Protein AF-A0A7C3USM9-F1 (afdb_monomer_lite)

Structure (mmCIF, N/CA/C/O backbone):
data_AF-A0A7C3USM9-F1
#
_entry.id   AF-A0A7C3USM9-F1
#
loop_
_atom_site.group_PDB
_atom_site.id
_atom_site.type_symbol
_atom_site.label_atom_id
_atom_site.label_alt_id
_atom_site.label_comp_id
_atom_site.label_asym_id
_atom_site.label_entity_id
_atom_site.label_seq_id
_atom_site.pdbx_PDB_ins_code
_atom_site.Cartn_x
_atom_site.Cartn_y
_atom_site.Cartn_z
_atom_site.occupancy
_atom_site.B_iso_or_equiv
_atom_site.auth_seq_id
_atom_site.auth_comp_id
_atom_site.auth_asym_id
_atom_site.auth_atom_id
_atom_site.pdbx_PDB_model_num
ATOM 1 N N . MET A 1 1 ? 14.809 -7.036 -10.851 1.00 53.78 1 MET A N 1
ATOM 2 C CA . MET A 1 1 ? 13.502 -6.504 -11.298 1.00 53.78 1 MET A CA 1
ATOM 3 C C . MET A 1 1 ? 12.469 -6.977 -10.294 1.00 53.78 1 MET A C 1
ATOM 5 O O . MET A 1 1 ? 12.294 -8.180 -10.164 1.00 53.78 1 MET A O 1
ATOM 9 N N . PHE A 1 2 ? 11.888 -6.070 -9.509 1.00 65.56 2 PHE A N 1
ATOM 10 C CA . PHE A 1 2 ? 10.925 -6.450 -8.473 1.00 65.56 2 PHE A CA 1
ATOM 11 C C . PHE A 1 2 ? 9.595 -6.821 -9.100 1.00 65.56 2 PHE A C 1
ATOM 13 O O . PHE A 1 2 ? 9.085 -6.108 -9.965 1.00 65.56 2 PHE A O 1
ATOM 20 N N . ASP A 1 3 ? 9.042 -7.946 -8.665 1.00 78.50 3 ASP A N 1
ATOM 21 C CA . ASP A 1 3 ? 7.781 -8.428 -9.193 1.00 78.50 3 ASP A CA 1
ATOM 22 C C . ASP A 1 3 ? 6.630 -7.861 -8.366 1.00 78.50 3 ASP A C 1
ATOM 24 O O . ASP A 1 3 ? 6.374 -8.270 -7.231 1.00 78.50 3 ASP A O 1
ATOM 28 N N . PHE A 1 4 ? 5.904 -6.912 -8.953 1.00 83.06 4 PHE A N 1
ATOM 29 C CA . PHE A 1 4 ? 4.701 -6.366 -8.339 1.00 83.06 4 PHE A CA 1
ATOM 30 C C . PHE A 1 4 ? 3.657 -7.454 -8.031 1.00 83.06 4 PHE A C 1
ATOM 32 O O . PHE A 1 4 ? 2.893 -7.310 -7.076 1.00 83.06 4 PHE A O 1
ATOM 39 N N . ASN A 1 5 ? 3.654 -8.568 -8.772 1.00 83.12 5 ASN A N 1
ATOM 40 C CA . ASN A 1 5 ? 2.779 -9.706 -8.495 1.00 83.12 5 ASN A CA 1
ATOM 41 C C . ASN A 1 5 ? 3.169 -10.467 -7.223 1.00 83.12 5 ASN A C 1
ATOM 43 O O . ASN A 1 5 ? 2.338 -11.198 -6.702 1.00 83.12 5 ASN A O 1
ATOM 47 N N . LYS A 1 6 ? 4.387 -10.282 -6.695 1.00 85.06 6 LYS A N 1
ATOM 48 C CA . LYS A 1 6 ? 4.799 -10.797 -5.377 1.00 85.06 6 LYS A CA 1
ATOM 49 C C . LYS A 1 6 ? 4.519 -9.805 -4.252 1.00 85.06 6 LYS A C 1
ATOM 51 O O . LYS A 1 6 ? 4.198 -10.217 -3.144 1.00 85.06 6 LYS A O 1
ATOM 56 N N . VAL A 1 7 ? 4.595 -8.504 -4.539 1.00 87.31 7 VAL A N 1
ATOM 57 C CA . VAL A 1 7 ? 4.312 -7.442 -3.558 1.00 87.31 7 VAL A CA 1
ATOM 58 C C . VAL A 1 7 ? 2.814 -7.323 -3.281 1.00 87.31 7 VAL A C 1
ATOM 60 O O . VAL A 1 7 ? 2.407 -7.221 -2.128 1.00 87.31 7 VAL A O 1
ATOM 63 N N . TRP A 1 8 ? 1.975 -7.359 -4.319 1.00 89.12 8 TRP A N 1
ATOM 64 C CA . TRP A 1 8 ? 0.532 -7.151 -4.174 1.00 89.12 8 TRP A CA 1
ATOM 65 C C . TRP A 1 8 ? -0.165 -8.169 -3.251 1.00 89.12 8 TRP A C 1
ATOM 67 O O . TRP A 1 8 ? -0.903 -7.728 -2.375 1.00 89.12 8 TRP A O 1
ATOM 77 N N . PRO A 1 9 ? 0.121 -9.483 -3.329 1.00 89.62 9 PRO A N 1
ATOM 78 C CA . PRO A 1 9 ? -0.419 -10.452 -2.379 1.00 89.62 9 PRO A CA 1
ATOM 79 C C . PRO A 1 9 ? -0.022 -10.171 -0.928 1.00 89.62 9 PRO A C 1
ATOM 81 O O . PRO A 1 9 ? -0.787 -10.483 -0.025 1.00 89.62 9 PRO A O 1
ATOM 84 N N . ARG A 1 10 ? 1.150 -9.566 -0.672 1.00 90.00 10 ARG A N 1
ATOM 85 C CA . ARG A 1 10 ? 1.538 -9.145 0.688 1.00 90.00 10 ARG A CA 1
ATOM 86 C C . ARG A 1 10 ? 0.654 -7.994 1.167 1.00 90.00 10 ARG A C 1
ATOM 88 O O . ARG A 1 10 ? 0.216 -8.005 2.310 1.00 90.00 10 ARG A O 1
ATOM 95 N N . VAL A 1 11 ? 0.371 -7.031 0.288 1.00 89.38 11 VAL A N 1
ATOM 96 C CA . VAL A 1 11 ? -0.535 -5.906 0.578 1.00 89.38 11 VAL A CA 1
ATOM 97 C C . VAL A 1 11 ? -1.957 -6.406 0.844 1.00 89.38 11 VAL A C 1
ATOM 99 O O . VAL A 1 11 ? -2.599 -5.943 1.774 1.00 89.38 11 VAL A O 1
ATOM 102 N N . GLU A 1 12 ? -2.438 -7.381 0.073 1.00 90.31 12 GLU A N 1
ATOM 103 C CA . GLU A 1 12 ? -3.744 -8.014 0.307 1.00 90.31 12 GLU A CA 1
ATOM 104 C C . GLU A 1 12 ? -3.771 -8.818 1.607 1.00 90.31 12 GLU A C 1
ATOM 106 O O . GLU A 1 12 ? -4.707 -8.695 2.386 1.00 90.31 12 GLU A O 1
ATOM 111 N N . LYS A 1 13 ? -2.723 -9.603 1.873 1.00 90.44 13 LYS A N 1
ATOM 112 C CA . LYS A 1 13 ? -2.615 -10.435 3.076 1.00 90.44 13 LYS A CA 1
ATOM 113 C C . LYS A 1 13 ? -2.596 -9.616 4.365 1.00 90.44 13 LYS A C 1
ATOM 115 O O . LYS A 1 13 ? -3.127 -10.071 5.369 1.00 90.44 13 LYS A O 1
ATOM 120 N N . HIS A 1 14 ? -1.954 -8.454 4.332 1.00 89.38 14 HIS A N 1
ATOM 121 C CA . HIS A 1 14 ? -1.869 -7.539 5.467 1.00 89.38 14 HIS A CA 1
ATOM 122 C C . HIS A 1 14 ? -2.905 -6.410 5.382 1.00 89.38 14 HIS A C 1
ATOM 124 O O . HIS A 1 14 ? -2.771 -5.404 6.079 1.00 89.38 14 HIS A O 1
ATOM 130 N N . ALA A 1 15 ? -3.925 -6.539 4.530 1.00 87.44 15 ALA A N 1
ATOM 131 C CA . ALA A 1 15 ? -5.069 -5.644 4.579 1.00 87.44 15 ALA A CA 1
ATOM 132 C C . ALA A 1 15 ? -5.740 -5.744 5.961 1.00 87.44 15 ALA A C 1
ATOM 134 O O . ALA A 1 15 ? -5.680 -6.772 6.625 1.00 87.44 15 ALA A O 1
ATOM 135 N N . GLU A 1 16 ? -6.351 -4.648 6.397 1.00 86.75 16 GLU A N 1
ATOM 136 C CA . GLU A 1 16 ? -7.021 -4.466 7.694 1.00 86.75 16 GLU A CA 1
ATOM 137 C C . GLU A 1 16 ? -6.094 -4.390 8.912 1.00 86.75 16 GLU A C 1
ATOM 139 O O . GLU A 1 16 ? -6.546 -4.054 10.006 1.00 86.75 16 GLU A O 1
ATOM 144 N N . GLU A 1 17 ? -4.787 -4.582 8.734 1.00 89.00 17 GLU A N 1
ATOM 145 C CA . GLU A 1 17 ? -3.812 -4.374 9.801 1.00 89.00 17 GLU A CA 1
ATOM 146 C C . GLU A 1 17 ? -3.491 -2.887 10.037 1.00 89.00 17 GLU A C 1
ATOM 148 O O . GLU A 1 17 ? -3.711 -2.017 9.188 1.00 89.00 17 GLU A O 1
ATOM 153 N N . GLU A 1 18 ? -2.951 -2.582 11.221 1.00 86.81 18 GLU A N 1
ATOM 154 C CA . GLU A 1 18 ? -2.472 -1.243 11.564 1.00 86.81 18 GLU A CA 1
ATOM 155 C C . GLU A 1 18 ? -1.088 -0.973 10.953 1.00 86.81 18 GLU A C 1
ATOM 157 O O . GLU A 1 18 ? -0.099 -1.623 11.291 1.00 86.81 18 GLU A O 1
ATOM 162 N N . PHE A 1 19 ? -1.002 0.055 10.111 1.00 85.75 19 PHE A N 1
ATOM 163 C CA . PHE A 1 19 ? 0.232 0.560 9.511 1.00 85.75 19 PHE A CA 1
ATOM 164 C C . PHE A 1 19 ? 0.618 1.910 10.093 1.00 85.75 19 PHE A C 1
ATOM 166 O O . PHE A 1 19 ? -0.233 2.721 10.454 1.00 85.75 19 PHE A O 1
ATOM 173 N N . LEU A 1 20 ? 1.917 2.192 10.137 1.00 79.62 20 LEU A N 1
ATOM 174 C CA . LEU A 1 20 ? 2.444 3.463 10.623 1.00 79.62 20 LEU A CA 1
ATOM 175 C C . LEU A 1 20 ? 2.773 4.393 9.458 1.00 79.62 20 LEU A C 1
ATOM 177 O O . LEU A 1 20 ? 3.625 4.110 8.621 1.00 79.62 20 LEU A O 1
ATOM 181 N N . GLN A 1 21 ? 2.119 5.551 9.424 1.00 74.19 21 GLN A N 1
ATOM 182 C CA . GLN A 1 21 ? 2.459 6.614 8.491 1.00 74.19 21 GLN A CA 1
ATOM 183 C C . GLN A 1 21 ? 3.514 7.541 9.100 1.00 74.19 21 GLN A C 1
ATOM 185 O O . GLN A 1 21 ? 3.321 8.054 10.201 1.00 74.19 21 GLN A O 1
ATOM 190 N N . ILE A 1 22 ? 4.563 7.854 8.329 1.00 69.81 22 ILE A N 1
ATOM 191 C CA . ILE A 1 22 ? 5.702 8.699 8.748 1.00 69.81 22 ILE A CA 1
ATOM 192 C C . ILE A 1 22 ? 5.259 10.041 9.365 1.00 69.81 22 ILE A C 1
ATOM 194 O O . ILE A 1 22 ? 5.883 10.520 10.303 1.00 69.81 22 ILE A O 1
ATOM 198 N N . LYS A 1 23 ? 4.186 10.658 8.846 1.00 65.56 23 LYS A N 1
ATOM 199 C CA . LYS A 1 23 ? 3.720 11.991 9.278 1.00 65.56 23 LYS A CA 1
ATOM 200 C C . LYS A 1 23 ? 2.457 12.013 10.142 1.00 65.56 23 LYS A C 1
ATOM 202 O O . LYS A 1 23 ? 2.180 13.049 10.731 1.00 65.56 23 LYS A O 1
ATOM 207 N N . SER A 1 24 ? 1.646 10.953 10.167 1.00 63.53 24 SER A N 1
ATOM 208 C CA . SER A 1 24 ? 0.266 11.053 10.686 1.00 63.53 24 SER A CA 1
ATOM 209 C C . SER A 1 24 ? -0.135 9.944 11.663 1.00 63.53 24 SER A C 1
ATOM 211 O O . SER A 1 24 ? -1.255 9.954 12.166 1.00 63.53 24 SER A O 1
ATOM 213 N N . GLY A 1 25 ? 0.761 9.012 12.003 1.00 74.94 25 GLY A N 1
ATOM 214 C CA . GLY A 1 25 ? 0.484 7.948 12.976 1.00 74.94 25 GLY A CA 1
ATOM 215 C C . GLY A 1 25 ? -0.158 6.700 12.361 1.00 74.94 25 GLY A C 1
ATOM 216 O O . GLY A 1 25 ? 0.003 6.441 11.169 1.00 74.94 25 GLY A O 1
ATOM 217 N N . LYS A 1 26 ? -0.842 5.897 13.188 1.00 84.56 26 LYS A N 1
ATOM 218 C CA . LYS A 1 26 ? -1.391 4.587 12.797 1.00 84.56 26 LYS A CA 1
ATOM 219 C C . LYS A 1 26 ? -2.626 4.705 11.901 1.00 84.56 26 LYS A C 1
ATOM 221 O O . LYS A 1 26 ? -3.530 5.471 12.215 1.00 84.56 26 LYS A O 1
ATOM 226 N N . PHE A 1 27 ? -2.711 3.934 10.828 1.00 85.94 27 PHE A N 1
ATOM 227 C CA . PHE A 1 27 ? -3.892 3.844 9.973 1.00 85.94 27 PHE A CA 1
ATOM 228 C C . PHE A 1 27 ? -4.126 2.399 9.543 1.00 85.94 27 PHE A C 1
ATOM 230 O O . PHE A 1 27 ? -3.182 1.631 9.415 1.00 85.94 27 PHE A O 1
ATOM 237 N N . THR A 1 28 ? -5.377 2.052 9.271 1.00 88.56 28 THR A N 1
ATOM 238 C CA . THR A 1 28 ? -5.745 0.783 8.637 1.00 88.56 28 THR A CA 1
ATOM 239 C C . THR A 1 28 ? -6.201 1.039 7.205 1.00 88.56 28 THR A C 1
ATOM 241 O O . THR A 1 28 ? -6.617 2.155 6.852 1.00 88.56 28 THR A O 1
ATOM 244 N N . TYR A 1 29 ? -6.112 0.019 6.360 1.00 90.06 29 TYR A N 1
ATOM 245 C CA . TYR A 1 29 ? -6.661 0.057 5.010 1.00 90.06 29 TYR A CA 1
ATOM 246 C C . TYR A 1 29 ? -7.306 -1.273 4.650 1.00 90.06 29 TYR A C 1
ATOM 248 O O . TYR A 1 29 ? -6.895 -2.304 5.154 1.00 90.06 29 TYR A O 1
ATOM 256 N N . MET A 1 30 ? -8.276 -1.254 3.747 1.00 90.12 30 MET A N 1
ATOM 257 C CA . MET A 1 30 ? -8.884 -2.457 3.175 1.00 90.12 30 MET A CA 1
ATOM 258 C C . MET A 1 30 ? -8.496 -2.586 1.708 1.00 90.12 30 MET A C 1
ATOM 260 O O . MET A 1 30 ? -8.233 -1.574 1.056 1.00 90.12 30 MET A O 1
ATOM 264 N N . VAL A 1 31 ? -8.491 -3.805 1.175 1.00 90.31 31 VAL A N 1
ATOM 265 C CA . VAL A 1 31 ? -8.343 -4.041 -0.265 1.00 90.31 31 VAL A CA 1
ATOM 266 C C . VAL A 1 31 ? -9.645 -4.610 -0.803 1.00 90.31 31 VAL A C 1
ATOM 268 O O . VAL A 1 31 ? -10.106 -5.641 -0.335 1.00 90.31 31 VAL A O 1
ATOM 271 N N . ASP A 1 32 ? -10.224 -3.943 -1.797 1.00 87.31 32 ASP A N 1
ATOM 272 C CA . ASP A 1 32 ? -11.420 -4.415 -2.492 1.00 87.31 32 ASP A CA 1
ATOM 273 C C . ASP A 1 32 ? -11.321 -4.112 -3.995 1.00 87.31 32 ASP A C 1
ATOM 275 O O . ASP A 1 32 ? -10.952 -3.008 -4.412 1.00 87.31 32 ASP A O 1
ATOM 279 N N . GLY A 1 33 ? -11.570 -5.126 -4.830 1.00 84.38 33 GLY A N 1
ATOM 280 C CA . GLY A 1 33 ? -11.557 -5.004 -6.292 1.00 84.38 33 GLY A CA 1
ATOM 281 C C . GLY A 1 33 ? -10.274 -4.393 -6.876 1.00 84.38 33 GLY A C 1
ATOM 282 O O . GLY A 1 33 ? -10.341 -3.589 -7.808 1.00 84.38 33 GLY A O 1
ATOM 283 N N . GLY A 1 34 ? -9.101 -4.674 -6.295 1.00 86.00 34 GLY A N 1
ATOM 284 C CA . GLY A 1 34 ? -7.830 -4.073 -6.724 1.00 86.00 34 GLY A CA 1
ATOM 285 C C . GLY A 1 34 ? -7.659 -2.599 -6.328 1.00 86.00 34 GLY A C 1
ATOM 286 O O . GLY A 1 34 ? -6.863 -1.876 -6.932 1.00 86.00 34 GLY A O 1
ATOM 287 N N . HIS A 1 35 ? -8.415 -2.131 -5.340 1.00 87.12 35 HIS A N 1
ATOM 288 C CA . HIS A 1 35 ? -8.311 -0.792 -4.781 1.00 87.12 35 HIS A CA 1
ATOM 289 C C . HIS A 1 35 ? -8.045 -0.875 -3.283 1.00 87.12 35 HIS A C 1
ATOM 291 O O . HIS A 1 35 ? -8.668 -1.656 -2.577 1.00 87.12 35 HIS A O 1
ATOM 297 N N . VAL A 1 36 ? -7.128 -0.043 -2.806 1.00 87.81 36 VAL A N 1
ATOM 298 C CA . VAL A 1 36 ? -6.849 0.151 -1.387 1.00 87.81 36 VAL A CA 1
ATOM 299 C C . VAL A 1 36 ? -7.702 1.305 -0.877 1.00 87.81 36 VAL A C 1
ATOM 301 O O . VAL A 1 36 ? -7.655 2.410 -1.421 1.00 87.81 36 VAL A O 1
ATOM 304 N N . TYR A 1 37 ? -8.465 1.051 0.174 1.00 87.12 37 TYR A N 1
ATOM 305 C CA . TYR A 1 37 ? -9.312 2.018 0.853 1.00 87.12 37 TYR A CA 1
ATOM 306 C C . TYR A 1 37 ? -8.690 2.344 2.201 1.00 87.12 37 TYR A C 1
ATOM 308 O O . TYR A 1 37 ? -8.692 1.515 3.106 1.00 87.12 37 TYR A O 1
ATOM 316 N N . ALA A 1 38 ? -8.138 3.546 2.343 1.00 84.12 38 ALA A N 1
ATOM 317 C CA . ALA A 1 38 ? -7.631 3.989 3.635 1.00 84.12 38 ALA A CA 1
ATOM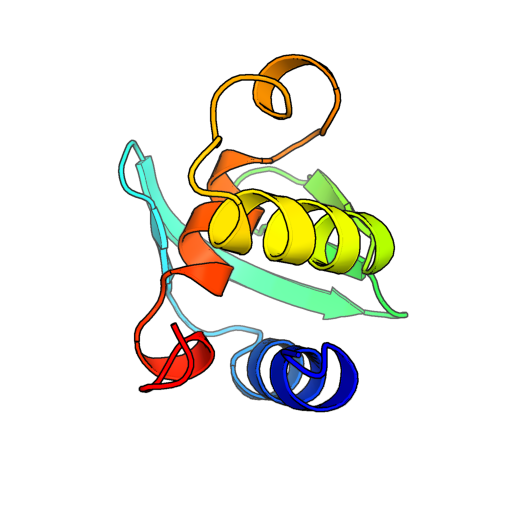 318 C C . ALA A 1 38 ? -8.807 4.321 4.571 1.00 84.12 38 ALA A C 1
ATOM 320 O O . ALA A 1 38 ? -9.732 5.036 4.188 1.00 84.12 38 ALA A O 1
ATOM 321 N N . SER A 1 39 ? -8.758 3.828 5.811 1.00 79.81 39 SER A N 1
ATOM 322 C CA . SER A 1 39 ? -9.825 4.040 6.801 1.00 79.81 39 SER A CA 1
ATOM 323 C C . SER A 1 39 ? -9.916 5.509 7.243 1.00 79.81 39 SER A C 1
ATOM 325 O O . SER A 1 39 ? -10.991 6.103 7.289 1.00 79.81 39 SER A O 1
ATOM 327 N N . ARG A 1 40 ? -8.762 6.149 7.487 1.00 72.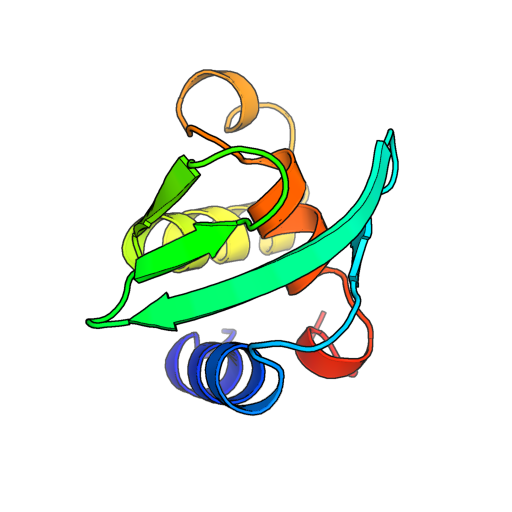75 40 ARG A N 1
ATOM 328 C CA . ARG A 1 40 ? -8.685 7.523 8.025 1.00 72.75 40 ARG A CA 1
ATOM 329 C C . ARG A 1 40 ? -9.110 8.616 7.061 1.00 72.75 40 ARG A C 1
ATOM 331 O O . ARG A 1 40 ? -9.725 9.605 7.442 1.00 72.75 40 ARG A O 1
ATOM 338 N N . THR A 1 41 ? -8.745 8.463 5.806 1.00 68.25 41 THR A N 1
ATOM 339 C CA . THR A 1 41 ? -9.169 9.356 4.737 1.00 68.25 41 THR A CA 1
ATOM 340 C C . THR A 1 41 ? -9.784 8.437 3.724 1.00 68.25 41 THR A C 1
ATOM 342 O O . THR A 1 41 ? -9.026 7.610 3.233 1.00 68.25 41 THR A O 1
ATOM 345 N N . LYS A 1 42 ? -11.091 8.577 3.442 1.00 72.81 42 LYS A N 1
ATOM 346 C CA . LYS A 1 42 ? -11.905 7.827 2.455 1.00 72.81 42 LYS A CA 1
ATOM 347 C C . LYS A 1 42 ? -11.340 7.920 1.022 1.00 72.81 42 LYS A C 1
ATOM 349 O O . LYS A 1 42 ? -12.007 8.314 0.071 1.00 72.81 42 LYS A O 1
ATOM 354 N N . GLN A 1 43 ? -10.056 7.647 0.887 1.00 78.50 43 GLN A N 1
ATOM 355 C CA . GLN A 1 43 ? -9.238 7.721 -0.294 1.00 78.50 43 GLN A CA 1
ATOM 356 C C . GLN A 1 43 ? -9.195 6.319 -0.856 1.00 78.50 43 GLN A C 1
ATOM 358 O O . GLN A 1 43 ? -8.765 5.373 -0.197 1.00 78.50 43 GLN A O 1
ATOM 363 N N . ARG A 1 44 ? -9.644 6.230 -2.099 1.00 84.88 44 ARG A N 1
ATOM 364 C CA . ARG A 1 44 ? -9.540 5.039 -2.916 1.00 84.88 44 ARG A CA 1
ATOM 365 C C . ARG A 1 44 ? -8.268 5.141 -3.741 1.00 84.88 44 ARG A C 1
ATOM 367 O O . ARG A 1 44 ? -8.109 6.078 -4.527 1.00 84.88 44 ARG A O 1
ATOM 374 N N . ILE A 1 45 ? -7.374 4.183 -3.561 1.00 86.31 45 ILE A N 1
ATOM 375 C CA . ILE A 1 45 ? -6.081 4.136 -4.229 1.00 86.31 45 ILE A CA 1
ATOM 376 C C . ILE A 1 45 ? -6.059 2.900 -5.133 1.00 86.31 45 ILE A C 1
ATOM 378 O O . ILE A 1 45 ? -6.109 1.781 -4.633 1.00 86.31 45 ILE A O 1
ATOM 382 N N . PRO A 1 46 ? -5.990 3.055 -6.462 1.00 88.00 46 PRO A N 1
ATOM 383 C CA . PRO A 1 46 ? -5.968 1.907 -7.359 1.00 88.00 46 PRO A CA 1
ATOM 384 C C . PRO A 1 46 ? -4.622 1.169 -7.297 1.00 88.00 46 PRO A C 1
ATOM 386 O O . PRO A 1 46 ? -3.564 1.789 -7.162 1.00 88.00 46 PRO A O 1
ATOM 389 N N . LYS A 1 47 ? -4.644 -0.153 -7.505 1.00 88.06 47 LYS A N 1
ATOM 390 C CA . LYS A 1 47 ? -3.458 -1.026 -7.625 1.00 88.06 47 LYS A CA 1
ATOM 391 C C . LYS A 1 47 ? -2.399 -0.486 -8.596 1.00 88.06 47 LYS A C 1
ATOM 393 O O . LYS A 1 47 ? -1.199 -0.616 -8.363 1.00 88.06 47 LYS A O 1
ATOM 398 N N . SER A 1 48 ? -2.821 0.182 -9.669 1.00 86.50 48 SER A N 1
ATOM 399 C CA . SER A 1 48 ? -1.920 0.810 -10.645 1.00 86.50 48 SER A CA 1
ATOM 400 C C . SER A 1 48 ? -1.047 1.918 -10.044 1.00 86.50 48 SER A C 1
ATOM 402 O O . SER A 1 48 ? 0.086 2.106 -10.486 1.00 86.50 48 SER A O 1
ATOM 404 N N . HIS A 1 49 ? -1.528 2.631 -9.020 1.00 85.19 49 HIS A N 1
ATOM 405 C CA . HIS A 1 49 ? -0.733 3.634 -8.311 1.00 85.19 49 HIS A CA 1
ATOM 406 C C . HIS A 1 49 ? 0.358 2.982 -7.457 1.00 85.19 49 HIS A C 1
ATOM 408 O O . HIS A 1 49 ? 1.456 3.532 -7.372 1.00 85.19 49 HIS A O 1
ATOM 414 N N . PHE A 1 50 ? 0.097 1.805 -6.880 1.00 86.12 50 PHE A N 1
ATOM 415 C CA . PHE A 1 50 ? 1.109 1.036 -6.151 1.00 86.12 50 PHE A CA 1
ATOM 416 C C . PHE A 1 50 ? 2.222 0.573 -7.079 1.00 86.12 50 PHE A C 1
ATOM 418 O O . PHE A 1 50 ? 3.385 0.812 -6.776 1.00 86.12 50 PHE A O 1
ATOM 425 N N . LYS A 1 51 ? 1.867 0.003 -8.239 1.00 85.56 51 LYS A N 1
ATOM 426 C CA . LYS A 1 51 ? 2.848 -0.408 -9.252 1.00 85.56 51 LYS A CA 1
ATOM 427 C C . LYS A 1 51 ? 3.745 0.760 -9.666 1.00 85.56 51 LYS A C 1
ATOM 429 O O . LYS A 1 51 ? 4.960 0.658 -9.556 1.00 85.56 51 LYS A O 1
ATOM 434 N N . LYS A 1 52 ? 3.137 1.893 -10.040 1.00 82.50 52 LYS A N 1
ATOM 435 C CA . LYS A 1 52 ? 3.880 3.108 -10.400 1.00 82.50 52 LYS A CA 1
ATOM 436 C C . LYS A 1 52 ? 4.770 3.573 -9.253 1.00 82.50 52 LYS A C 1
ATOM 438 O O . LYS A 1 52 ? 5.924 3.880 -9.473 1.00 82.50 52 LYS A O 1
ATOM 443 N N . THR A 1 53 ? 4.267 3.619 -8.024 1.00 81.31 53 THR A N 1
ATOM 444 C CA . THR A 1 53 ? 5.071 4.088 -6.884 1.00 81.31 53 THR A CA 1
ATOM 445 C C . THR A 1 53 ? 6.252 3.165 -6.614 1.00 81.31 53 THR A C 1
ATOM 447 O O . THR A 1 53 ? 7.351 3.660 -6.395 1.00 81.31 53 THR A O 1
ATOM 450 N N . LEU A 1 54 ? 6.050 1.848 -6.688 1.00 81.44 54 LEU A N 1
ATOM 451 C CA . LEU A 1 54 ? 7.109 0.860 -6.514 1.00 81.44 54 LEU A CA 1
ATOM 452 C C . LEU A 1 54 ? 8.246 1.080 -7.519 1.00 81.44 54 LEU A C 1
ATOM 454 O O . LEU A 1 54 ? 9.398 1.164 -7.113 1.00 81.44 54 LEU A O 1
ATOM 458 N N . GLU A 1 55 ? 7.924 1.273 -8.802 1.00 79.62 55 GLU A N 1
ATOM 459 C CA . GLU A 1 55 ? 8.924 1.572 -9.838 1.00 79.62 55 GLU A CA 1
ATOM 460 C C . GLU A 1 55 ? 9.761 2.816 -9.495 1.00 79.62 55 GLU A C 1
ATOM 462 O O . GLU A 1 55 ? 10.964 2.825 -9.719 1.00 79.62 55 GLU A O 1
ATOM 467 N N . PHE A 1 56 ? 9.167 3.842 -8.883 1.00 74.69 56 PHE A N 1
ATOM 468 C CA . PHE A 1 56 ? 9.884 5.065 -8.505 1.00 74.69 56 PHE A CA 1
ATOM 469 C C . PHE A 1 56 ? 10.695 4.948 -7.210 1.00 74.69 56 PHE A C 1
ATOM 471 O O . PHE A 1 56 ? 11.765 5.552 -7.118 1.00 74.69 56 PHE A O 1
ATOM 478 N N . VAL A 1 57 ? 10.210 4.197 -6.213 1.00 71.94 57 VAL A N 1
ATOM 479 C CA . VAL A 1 57 ? 10.962 3.928 -4.971 1.00 71.94 57 VAL A CA 1
ATOM 480 C C . VAL A 1 57 ? 12.287 3.247 -5.305 1.00 71.94 57 VAL A C 1
ATOM 482 O O . VAL A 1 57 ? 13.324 3.626 -4.772 1.00 71.94 57 VAL A O 1
ATOM 485 N N . LEU A 1 58 ? 12.263 2.327 -6.268 1.00 67.75 58 LEU A N 1
ATOM 486 C CA . LEU A 1 58 ? 13.444 1.619 -6.760 1.00 67.75 58 LEU A CA 1
ATOM 487 C C . LEU A 1 58 ? 14.445 2.518 -7.495 1.00 67.75 58 LEU A C 1
ATOM 489 O O . LEU A 1 58 ? 15.634 2.224 -7.516 1.00 67.75 58 LEU A O 1
ATOM 493 N N . ILE A 1 59 ? 13.976 3.619 -8.084 1.00 65.38 59 ILE A N 1
ATOM 494 C CA . ILE A 1 59 ? 14.803 4.572 -8.840 1.00 65.38 59 ILE A CA 1
ATOM 495 C C . ILE A 1 59 ? 15.351 5.685 -7.914 1.00 65.38 59 ILE A C 1
ATOM 497 O O . ILE A 1 59 ? 15.966 6.641 -8.376 1.00 65.38 59 ILE A O 1
ATOM 501 N N . ASN A 1 60 ? 15.179 5.576 -6.586 1.00 57.41 60 ASN A N 1
ATOM 502 C CA . ASN A 1 60 ? 15.666 6.554 -5.598 1.00 57.41 60 ASN A CA 1
ATOM 503 C C . ASN A 1 60 ? 15.157 7.993 -5.830 1.00 57.41 60 ASN A C 1
ATOM 505 O O . ASN A 1 60 ? 15.826 8.969 -5.490 1.00 57.41 60 ASN A O 1
ATOM 509 N N . SER A 1 61 ? 13.947 8.159 -6.378 1.00 52.56 61 SER A N 1
ATOM 510 C CA . SER A 1 61 ? 13.364 9.492 -6.575 1.00 52.56 61 SER A CA 1
ATOM 511 C C . SER A 1 61 ? 11.893 9.539 -6.162 1.00 52.56 61 SER A C 1
ATOM 513 O O . SER A 1 61 ? 10.972 9.327 -6.949 1.00 52.56 61 SER A O 1
ATOM 515 N N . THR A 1 62 ? 11.656 9.848 -4.886 1.00 53.19 62 THR A N 1
ATOM 516 C CA . THR A 1 62 ? 10.316 10.029 -4.290 1.00 53.19 62 THR A CA 1
ATOM 517 C C . THR A 1 62 ? 9.731 11.431 -4.529 1.00 53.19 62 THR A C 1
ATOM 519 O O . THR A 1 62 ? 8.581 11.703 -4.168 1.00 53.19 62 THR A O 1
ATOM 522 N N . MET A 1 63 ? 10.498 12.339 -5.143 1.00 53.22 63 MET A N 1
ATOM 523 C CA . MET A 1 63 ? 10.132 13.747 -5.350 1.00 53.22 63 MET A CA 1
ATOM 524 C C . MET A 1 63 ? 9.077 14.006 -6.447 1.00 53.22 63 MET A C 1
ATOM 526 O O . ME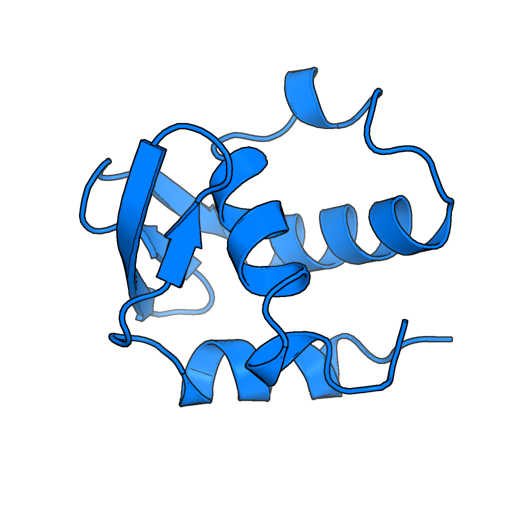T A 1 63 ? 8.191 14.829 -6.206 1.00 53.22 63 MET A O 1
ATOM 530 N N . PRO A 1 64 ? 9.077 13.343 -7.624 1.00 54.19 64 PRO A N 1
ATOM 531 C CA . PRO A 1 64 ? 8.169 13.729 -8.713 1.00 54.19 64 PRO A CA 1
ATOM 532 C C . PRO A 1 64 ? 6.718 13.250 -8.531 1.00 54.19 64 PRO A C 1
ATOM 534 O O . PRO A 1 64 ? 5.783 13.872 -9.038 1.00 54.19 64 PRO A O 1
ATOM 537 N N . LEU A 1 65 ? 6.502 12.141 -7.816 1.00 54.19 65 LEU A N 1
ATOM 538 C CA . LEU A 1 65 ? 5.190 11.484 -7.735 1.00 54.19 65 LEU A CA 1
ATOM 539 C C . LEU A 1 65 ? 4.212 12.135 -6.754 1.00 54.19 65 LEU A C 1
ATOM 541 O O . LEU A 1 65 ? 2.998 12.003 -6.929 1.00 54.19 65 LEU A O 1
ATOM 545 N N . GLN A 1 66 ? 4.719 12.866 -5.758 1.00 56.94 66 GLN A N 1
ATOM 546 C CA . GLN A 1 66 ? 3.886 13.489 -4.726 1.00 56.94 66 GLN A CA 1
ATOM 547 C C . GLN A 1 66 ? 2.865 14.482 -5.303 1.00 56.94 66 GLN A C 1
ATOM 549 O O . GLN A 1 66 ? 1.798 14.658 -4.725 1.00 56.94 66 GLN A O 1
ATOM 554 N N . LYS A 1 67 ? 3.154 15.086 -6.466 1.00 54.62 67 LYS A N 1
ATOM 555 C CA . LYS A 1 67 ? 2.250 16.029 -7.146 1.00 54.62 67 LYS A CA 1
ATOM 556 C C . LYS A 1 67 ? 1.196 15.374 -8.046 1.00 54.62 67 LYS A C 1
ATOM 558 O O . LYS A 1 67 ? 0.205 16.028 -8.353 1.00 54.62 67 LYS A O 1
ATOM 563 N N . LYS A 1 68 ? 1.395 14.131 -8.508 1.00 59.09 68 LYS A N 1
ATOM 564 C CA . LYS A 1 68 ? 0.506 13.482 -9.500 1.00 59.09 68 LYS A CA 1
ATOM 565 C C . LYS A 1 68 ? -0.384 12.385 -8.919 1.00 59.09 68 LYS A C 1
ATOM 567 O O . LYS A 1 68 ? -1.421 12.082 -9.503 1.00 59.09 68 LYS A O 1
ATOM 572 N N . LEU A 1 69 ? 0.002 11.779 -7.797 1.00 63.12 69 LEU A N 1
ATOM 573 C CA . LEU A 1 69 ? -0.760 10.696 -7.175 1.00 63.12 69 LEU A CA 1
ATOM 574 C C . LEU A 1 69 ? -1.593 11.224 -6.004 1.00 63.12 69 LEU A C 1
ATOM 576 O O . LEU A 1 69 ? -1.134 12.054 -5.225 1.00 63.12 69 LEU A O 1
ATOM 580 N N . ARG A 1 70 ? -2.816 10.706 -5.852 1.00 63.72 70 ARG A N 1
ATOM 581 C CA . ARG A 1 70 ? -3.605 10.862 -4.621 1.00 63.72 70 ARG A CA 1
ATOM 582 C C . ARG A 1 70 ? -3.142 9.822 -3.599 1.00 63.72 70 ARG A C 1
ATOM 584 O O . ARG A 1 70 ? -2.986 8.656 -3.954 1.00 63.72 70 ARG A O 1
ATOM 591 N N . GLY A 1 71 ? -2.925 10.247 -2.356 1.00 68.88 71 GLY A N 1
ATOM 592 C CA . GLY A 1 71 ? -2.480 9.376 -1.262 1.00 68.88 71 GLY A CA 1
ATOM 593 C C . GLY A 1 71 ? -1.063 8.784 -1.382 1.00 68.88 71 GLY A C 1
ATOM 594 O O . GLY A 1 71 ? -0.866 7.663 -0.914 1.00 68.88 71 GLY A O 1
ATOM 595 N N . PRO A 1 72 ? -0.052 9.476 -1.952 1.00 72.81 72 PRO A N 1
ATOM 596 C CA . PRO A 1 72 ? 1.288 8.908 -2.139 1.00 72.81 72 PRO A CA 1
ATOM 597 C C . PRO A 1 72 ? 1.933 8.539 -0.800 1.00 72.81 72 PRO A C 1
ATOM 599 O O . PRO A 1 72 ? 2.663 7.559 -0.711 1.00 72.81 72 PRO A O 1
ATOM 602 N N . SER A 1 73 ? 1.607 9.274 0.264 1.00 73.88 73 SER A N 1
ATOM 603 C CA . SER A 1 73 ? 2.081 8.992 1.616 1.00 73.88 73 SER A CA 1
ATOM 604 C C . SER A 1 73 ? 1.551 7.671 2.180 1.00 73.88 73 SER A C 1
ATOM 606 O O . SER A 1 73 ? 2.267 7.036 2.945 1.00 73.88 73 SER A O 1
ATOM 608 N N . TYR A 1 74 ? 0.336 7.248 1.814 1.00 80.31 74 TYR A N 1
ATOM 609 C CA . TYR A 1 74 ? -0.213 5.952 2.231 1.00 80.31 74 TYR A CA 1
ATOM 610 C C . TYR A 1 74 ? 0.435 4.811 1.459 1.00 80.31 74 TYR A C 1
ATOM 612 O O . TYR A 1 74 ? 0.890 3.848 2.063 1.00 80.31 74 TYR A O 1
ATOM 620 N N . ILE A 1 75 ? 0.550 4.958 0.136 1.00 84.19 75 ILE A N 1
ATOM 621 C CA . ILE A 1 75 ? 1.221 3.968 -0.716 1.00 84.19 75 ILE A CA 1
ATOM 622 C C . ILE A 1 75 ? 2.659 3.762 -0.243 1.00 84.19 75 ILE A C 1
ATOM 624 O O . ILE A 1 75 ? 3.092 2.630 -0.070 1.00 84.19 75 ILE A O 1
ATOM 628 N N . PHE A 1 76 ? 3.383 4.855 0.009 1.00 81.44 76 PHE A N 1
ATOM 629 C CA . PHE A 1 76 ? 4.760 4.792 0.481 1.00 81.44 76 PHE A CA 1
ATOM 630 C C . PHE A 1 76 ? 4.859 4.156 1.869 1.00 81.44 76 PHE A C 1
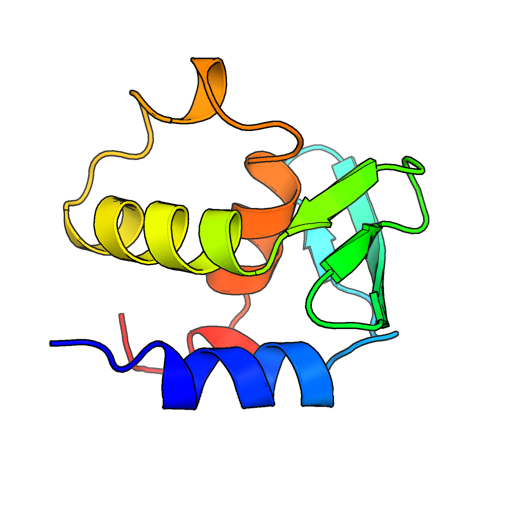ATOM 632 O O . PHE A 1 76 ? 5.715 3.308 2.067 1.00 81.44 76 PHE A O 1
ATOM 639 N N . ALA A 1 77 ? 3.975 4.504 2.810 1.00 84.19 77 ALA A N 1
ATOM 640 C CA . ALA A 1 77 ? 3.967 3.881 4.134 1.00 84.19 77 ALA A CA 1
ATOM 641 C C . ALA A 1 77 ? 3.736 2.362 4.061 1.00 84.19 77 ALA A C 1
ATOM 643 O O . ALA A 1 77 ? 4.444 1.615 4.722 1.00 84.19 77 ALA A O 1
ATOM 644 N N . ILE A 1 78 ? 2.805 1.908 3.215 1.00 86.69 78 ILE A N 1
ATOM 645 C CA . IL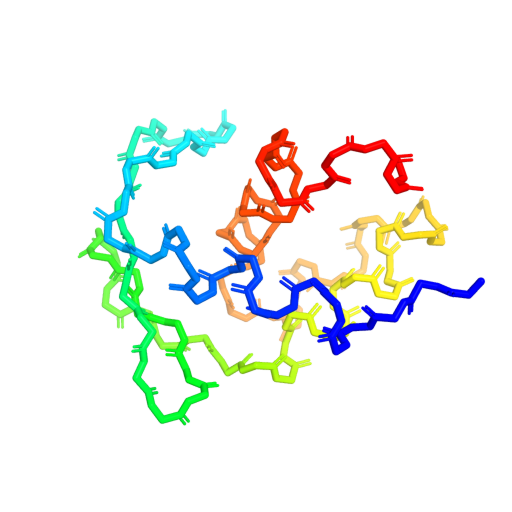E A 1 78 ? 2.529 0.477 3.014 1.00 86.69 78 ILE A CA 1
ATOM 646 C C . ILE A 1 78 ? 3.725 -0.211 2.353 1.00 86.69 78 ILE A C 1
ATOM 648 O O . ILE A 1 78 ? 4.177 -1.244 2.828 1.00 86.69 78 ILE A O 1
ATOM 652 N N . LEU A 1 79 ? 4.262 0.358 1.270 1.00 85.44 79 LEU A N 1
ATOM 653 C CA . LEU A 1 79 ? 5.385 -0.240 0.545 1.00 85.44 79 LEU A CA 1
ATOM 654 C C . LEU A 1 79 ? 6.682 -0.247 1.356 1.00 85.44 79 LEU A C 1
ATOM 656 O O . LEU A 1 79 ? 7.490 -1.142 1.167 1.00 85.44 79 LEU A O 1
ATOM 660 N N . MET A 1 80 ? 6.904 0.734 2.229 1.00 83.62 80 MET A N 1
ATOM 661 C CA . MET A 1 80 ? 8.092 0.797 3.087 1.00 83.62 80 MET A CA 1
ATOM 662 C C . MET A 1 80 ? 7.951 -0.022 4.367 1.00 83.62 80 MET A C 1
ATOM 664 O O . MET A 1 80 ? 8.932 -0.174 5.096 1.00 83.62 80 MET A O 1
ATOM 668 N N . ASP A 1 81 ? 6.759 -0.544 4.652 1.00 86.88 81 ASP A N 1
ATOM 669 C CA . ASP A 1 81 ? 6.545 -1.400 5.805 1.00 86.88 81 ASP A CA 1
ATOM 670 C C . ASP A 1 81 ? 7.365 -2.689 5.672 1.00 86.88 81 ASP A C 1
ATOM 672 O O . ASP A 1 81 ? 7.392 -3.327 4.615 1.00 86.88 81 ASP A O 1
ATOM 676 N N . ARG A 1 82 ? 8.019 -3.099 6.764 1.00 84.69 82 ARG A N 1
ATOM 677 C CA . ARG A 1 82 ? 8.863 -4.302 6.800 1.00 84.69 82 ARG A CA 1
ATOM 678 C C . ARG A 1 82 ? 8.119 -5.569 6.379 1.00 84.69 82 ARG A C 1
ATOM 680 O O . ARG A 1 82 ? 8.742 -6.465 5.822 1.00 84.69 82 ARG A O 1
ATOM 687 N N . ARG A 1 83 ? 6.809 -5.658 6.610 1.00 87.19 83 ARG A N 1
ATOM 688 C CA . ARG A 1 83 ? 5.991 -6.820 6.222 1.00 87.19 83 ARG A CA 1
ATOM 689 C C . ARG A 1 83 ? 5.826 -6.920 4.706 1.00 87.19 83 ARG A C 1
ATOM 691 O O . ARG A 1 83 ? 5.731 -8.022 4.170 1.00 87.19 83 ARG A O 1
ATOM 698 N N . ILE A 1 84 ? 5.825 -5.777 4.018 1.00 87.88 84 ILE A N 1
ATOM 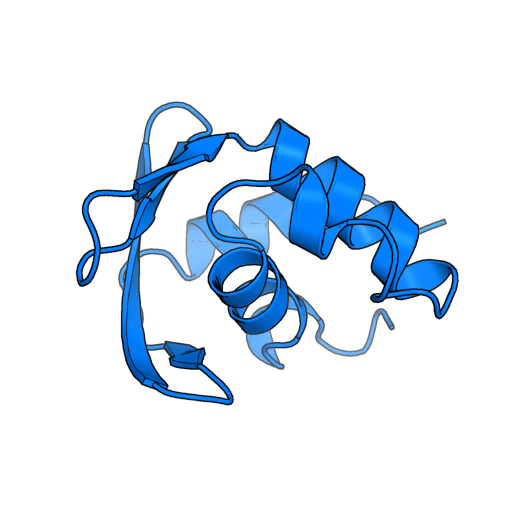699 C CA . ILE A 1 84 ? 5.615 -5.677 2.570 1.00 87.88 84 ILE A CA 1
ATOM 700 C C . ILE A 1 84 ? 6.946 -5.671 1.822 1.00 87.88 84 ILE A C 1
ATOM 702 O O . ILE A 1 84 ? 7.145 -6.499 0.930 1.00 87.88 84 ILE A O 1
ATOM 706 N N . ARG A 1 85 ? 7.851 -4.762 2.204 1.00 85.00 85 ARG A N 1
ATOM 707 C CA . ARG A 1 85 ? 9.201 -4.635 1.645 1.00 85.00 85 ARG A CA 1
ATOM 708 C C . ARG A 1 85 ? 10.049 -5.863 1.935 1.00 85.00 85 ARG A C 1
ATOM 710 O O . ARG A 1 85 ? 10.797 -6.283 1.066 1.00 85.00 85 ARG A O 1
ATOM 717 N N . GLN A 1 86 ? 9.915 -6.453 3.124 1.00 83.88 86 GLN A N 1
ATOM 718 C CA . GLN A 1 86 ? 10.782 -7.540 3.582 1.00 83.88 86 GLN A CA 1
ATOM 719 C C . GLN A 1 86 ? 12.264 -7.181 3.346 1.00 83.88 86 GLN A C 1
ATOM 721 O O . GLN A 1 86 ? 12.694 -6.129 3.816 1.00 83.88 86 GLN A O 1
ATOM 726 N N . ASP A 1 87 ? 12.999 -8.018 2.611 1.00 76.94 87 ASP A N 1
ATOM 727 C CA . ASP A 1 87 ? 14.395 -7.801 2.194 1.00 76.94 87 ASP A CA 1
ATOM 728 C C . ASP A 1 87 ? 14.503 -7.511 0.682 1.00 76.94 87 ASP A C 1
ATOM 730 O O . ASP A 1 87 ? 15.565 -7.638 0.087 1.00 76.94 87 ASP A O 1
ATOM 734 N N . ASP A 1 88 ? 13.380 -7.188 0.025 1.00 73.00 88 ASP A N 1
ATOM 735 C CA . ASP A 1 88 ? 13.366 -6.987 -1.422 1.00 73.00 88 ASP A CA 1
ATOM 736 C C . ASP A 1 88 ? 14.135 -5.704 -1.807 1.00 73.00 88 ASP A C 1
ATOM 738 O O . ASP A 1 88 ? 15.067 -5.780 -2.598 1.00 73.00 88 ASP A O 1
ATOM 742 N N . TRP A 1 89 ? 13.810 -4.536 -1.244 1.00 73.75 89 TRP A N 1
ATOM 743 C CA . TRP A 1 89 ? 14.556 -3.278 -1.469 1.00 73.75 89 TRP A CA 1
ATOM 744 C C . TRP A 1 89 ? 14.958 -2.626 -0.159 1.00 73.75 89 TRP A C 1
ATOM 746 O O . TRP A 1 89 ? 14.690 -3.235 0.899 1.00 73.75 89 TRP A O 1
#

Sequence (89 aa):
MFDFNKVWPRVEKHAEEEFLQIKSGKFTYMVDGGHVYASRTKQRIPKSHFKKTLEFVLINSTMPLQKKLRGPSYIFAILMDRRIRQDDW

Foldseek 3Di:
DDDLVLLVVLLQVCAQPWFQFPPDGTWGWHDDPQWIQTPVDRDTAHVVLLVVLVVCVVVVDPDPCVVPGDPSRVSCRSCVDCSRVVVVD

Radius of gyration: 11.9 Å; chains: 1; bounding box: 28×27×24 Å

pLDDT: mean 78.56, std 11.12, range [52.56, 90.44]

Secondary structure (DSSP, 8-state):
---HHHHHHHHHHTTTSEEEETTTEEEEEEEETTEEEESSS--EEEHHHHHHHHHHHHTT--TTGGGTSSSHHHHHHHHHSHHHHTT--